Protein AF-A0A060CJX1-F1 (afdb_monomer_lite)

Structure (mmCIF, N/CA/C/O backbone):
data_AF-A0A060CJX1-F1
#
_entry.id   AF-A0A060CJX1-F1
#
loop_
_atom_site.group_PDB
_atom_site.id
_atom_site.type_symbol
_atom_site.label_atom_id
_atom_site.label_alt_id
_atom_site.label_comp_id
_atom_site.label_asym_id
_atom_site.label_entity_id
_atom_site.label_seq_id
_atom_site.pdbx_PDB_ins_code
_atom_site.Cartn_x
_atom_site.Cartn_y
_atom_site.Cartn_z
_atom_site.occupancy
_atom_site.B_iso_or_equiv
_atom_site.auth_seq_id
_atom_site.auth_comp_id
_atom_site.auth_asym_id
_atom_site.auth_atom_id
_atom_site.pdbx_PDB_model_num
ATOM 1 N N . MET A 1 1 ? 6.946 -3.778 21.355 1.00 64.06 1 MET A N 1
ATOM 2 C CA . MET A 1 1 ? 5.805 -3.069 20.744 1.00 64.06 1 MET A CA 1
ATOM 3 C C . MET A 1 1 ? 5.959 -3.203 19.241 1.00 64.06 1 MET A C 1
ATOM 5 O O . MET A 1 1 ? 7.068 -3.007 18.758 1.00 64.06 1 MET A O 1
ATOM 9 N N . VAL A 1 2 ? 4.924 -3.647 18.533 1.00 78.75 2 VAL A N 1
ATOM 10 C CA . VAL A 1 2 ? 4.984 -3.814 17.073 1.00 78.75 2 VAL A CA 1
ATOM 11 C C . VAL A 1 2 ? 4.822 -2.435 16.439 1.00 78.75 2 VAL A C 1
ATOM 13 O O . VAL A 1 2 ? 3.852 -1.744 16.734 1.00 78.75 2 VAL A O 1
ATOM 16 N N . THR A 1 3 ? 5.779 -2.010 15.615 1.00 91.56 3 THR A N 1
ATOM 17 C CA . THR A 1 3 ? 5.732 -0.700 14.943 1.00 91.56 3 THR A CA 1
ATOM 18 C C . THR A 1 3 ? 5.215 -0.845 13.514 1.00 91.56 3 THR A C 1
ATOM 20 O O . THR A 1 3 ? 5.327 -1.921 12.915 1.00 91.56 3 THR A O 1
ATOM 23 N N . VAL A 1 4 ? 4.687 0.233 12.931 1.00 92.81 4 VAL A N 1
ATOM 24 C CA . VAL A 1 4 ? 4.217 0.222 11.536 1.00 92.81 4 VAL A CA 1
ATOM 25 C C . VAL A 1 4 ? 5.343 -0.119 10.552 1.00 92.81 4 VAL A C 1
ATOM 27 O O . VAL A 1 4 ? 5.127 -0.855 9.595 1.00 92.81 4 VAL A O 1
ATOM 30 N N . GLU A 1 5 ? 6.571 0.319 10.825 1.00 94.00 5 GLU A N 1
ATOM 31 C CA . GLU A 1 5 ? 7.746 0.028 10.004 1.00 94.00 5 GLU A CA 1
ATOM 32 C C . GLU A 1 5 ? 8.115 -1.454 10.061 1.00 94.00 5 GLU A C 1
ATOM 34 O O . GLU A 1 5 ? 8.537 -2.030 9.058 1.00 94.00 5 GLU A O 1
ATOM 39 N N . SER A 1 6 ? 7.964 -2.090 11.229 1.00 93.75 6 SER A N 1
ATOM 40 C CA . SER A 1 6 ? 8.182 -3.532 11.360 1.00 93.75 6 SER A CA 1
ATOM 41 C C . SER A 1 6 ? 7.128 -4.332 10.587 1.00 93.75 6 SER A C 1
ATOM 43 O O . SER A 1 6 ? 7.495 -5.243 9.845 1.00 93.75 6 SER A O 1
ATOM 45 N N . LEU A 1 7 ? 5.855 -3.921 10.660 1.00 93.38 7 LEU A N 1
ATOM 46 C CA . LEU A 1 7 ? 4.755 -4.527 9.905 1.00 93.38 7 LEU A CA 1
ATOM 47 C C . LEU A 1 7 ? 4.942 -4.376 8.397 1.00 93.38 7 LEU A C 1
ATOM 49 O O . LEU A 1 7 ? 4.867 -5.364 7.675 1.00 93.38 7 LEU A O 1
ATOM 53 N N . ALA A 1 8 ? 5.235 -3.166 7.916 1.00 94.19 8 ALA A N 1
ATOM 54 C CA . ALA A 1 8 ? 5.422 -2.909 6.492 1.00 94.19 8 ALA A CA 1
ATOM 55 C C . ALA A 1 8 ? 6.550 -3.772 5.910 1.00 94.19 8 ALA A C 1
ATOM 57 O O . ALA A 1 8 ? 6.352 -4.438 4.896 1.00 94.19 8 ALA A O 1
ATOM 58 N N . ARG A 1 9 ? 7.704 -3.845 6.591 1.00 94.19 9 ARG A N 1
ATOM 59 C CA . ARG A 1 9 ? 8.815 -4.718 6.174 1.00 94.19 9 ARG A CA 1
ATOM 60 C C . ARG A 1 9 ? 8.431 -6.193 6.184 1.00 94.19 9 ARG A C 1
ATOM 62 O O . ARG A 1 9 ? 8.866 -6.948 5.322 1.00 94.19 9 ARG A O 1
ATOM 69 N N . GLU A 1 10 ? 7.643 -6.633 7.160 1.00 92.44 10 GLU A N 1
ATOM 70 C CA . GLU A 1 10 ? 7.184 -8.017 7.214 1.00 92.44 10 GLU A CA 1
ATOM 71 C C . GLU A 1 10 ? 6.233 -8.364 6.068 1.00 92.44 10 GLU A C 1
ATOM 73 O O . GLU A 1 10 ? 6.371 -9.441 5.494 1.00 92.44 10 GLU A O 1
ATOM 78 N N . ILE A 1 11 ? 5.307 -7.470 5.714 1.00 91.75 11 ILE A N 1
ATOM 79 C CA . ILE A 1 11 ? 4.403 -7.685 4.579 1.00 91.75 11 ILE A CA 1
ATOM 80 C C . ILE A 1 11 ? 5.204 -7.691 3.269 1.00 91.75 11 ILE A C 1
ATOM 82 O O . ILE A 1 11 ? 5.090 -8.638 2.500 1.00 91.75 11 ILE A O 1
ATOM 86 N N . VAL A 1 12 ? 6.090 -6.712 3.050 1.00 92.44 12 VAL A N 1
ATOM 87 C CA . VAL A 1 12 ? 6.947 -6.650 1.848 1.00 92.44 12 VAL A CA 1
ATOM 88 C C . VAL A 1 12 ? 7.766 -7.931 1.662 1.00 92.44 12 VAL A C 1
ATOM 90 O O . VAL A 1 12 ? 7.858 -8.455 0.554 1.00 92.44 12 VAL A O 1
ATOM 93 N N . ARG A 1 13 ? 8.326 -8.486 2.747 1.00 90.38 13 ARG A N 1
ATOM 94 C CA . ARG A 1 13 ? 9.061 -9.762 2.691 1.00 90.38 13 ARG A CA 1
ATOM 95 C C . ARG A 1 13 ? 8.187 -10.950 2.284 1.00 90.38 13 ARG A C 1
ATOM 97 O O . ARG A 1 13 ? 8.718 -11.888 1.700 1.00 90.38 13 ARG A O 1
ATOM 104 N N . ARG A 1 14 ? 6.893 -10.935 2.623 1.00 89.31 14 ARG A N 1
ATOM 105 C CA . ARG A 1 14 ? 5.935 -12.003 2.295 1.00 89.31 14 ARG A CA 1
ATOM 106 C C . ARG A 1 14 ? 5.439 -11.918 0.850 1.00 89.31 14 ARG A C 1
ATOM 108 O O . ARG A 1 14 ? 5.293 -12.960 0.225 1.00 89.31 14 ARG A O 1
ATOM 115 N N . GLU A 1 15 ? 5.227 -10.708 0.332 1.00 82.94 15 GLU A N 1
ATOM 116 C CA . GLU A 1 15 ? 4.753 -10.463 -1.044 1.00 82.94 15 GLU A CA 1
ATOM 117 C C . GLU A 1 15 ? 5.766 -10.896 -2.117 1.00 82.94 15 GLU A C 1
ATOM 119 O O . GLU A 1 15 ? 5.388 -11.330 -3.201 1.00 82.94 15 GLU A O 1
ATOM 124 N N . GLY A 1 16 ? 7.066 -10.832 -1.816 1.00 80.44 16 GLY A N 1
ATOM 125 C CA . GLY A 1 16 ? 8.104 -11.295 -2.736 1.00 80.44 16 GLY A CA 1
ATOM 126 C C . GLY A 1 16 ? 8.413 -10.304 -3.864 1.00 80.44 16 GLY A C 1
ATOM 127 O O . GLY A 1 16 ? 8.274 -9.097 -3.703 1.00 80.44 16 GLY A O 1
ATOM 128 N N . GLY A 1 17 ? 8.944 -10.810 -4.979 1.00 83.88 17 GLY A N 1
ATOM 129 C CA . GLY A 1 17 ? 9.556 -9.994 -6.034 1.00 83.88 17 GLY A CA 1
ATOM 130 C C . GLY A 1 17 ? 8.631 -9.635 -7.198 1.00 83.88 17 GLY A C 1
ATOM 131 O O . GLY A 1 17 ? 7.413 -9.753 -7.129 1.00 83.88 17 GLY A O 1
ATOM 132 N N . TYR A 1 18 ? 9.242 -9.194 -8.297 1.00 88.31 18 TYR A N 1
ATOM 133 C CA . TYR A 1 18 ? 8.527 -8.760 -9.491 1.00 88.31 18 TYR A CA 1
ATOM 134 C C . TYR A 1 18 ? 7.755 -9.907 -10.158 1.00 88.31 18 TYR A C 1
ATOM 136 O O . TYR A 1 18 ? 8.334 -10.938 -10.505 1.00 88.31 18 TYR A O 1
ATOM 144 N N . VAL A 1 19 ? 6.474 -9.669 -10.425 1.00 87.44 19 VAL A N 1
ATOM 145 C CA . VAL A 1 19 ? 5.572 -10.536 -11.184 1.00 87.44 19 VAL A CA 1
ATOM 146 C C . VAL A 1 19 ? 4.908 -9.698 -12.274 1.00 87.44 19 VAL A C 1
ATOM 148 O O . VAL A 1 19 ? 4.542 -8.544 -12.065 1.00 87.44 19 VAL A O 1
ATOM 151 N N . ASN A 1 20 ? 4.787 -10.258 -13.473 1.00 87.75 20 ASN A N 1
ATOM 152 C CA . ASN A 1 20 ? 4.062 -9.638 -14.577 1.00 87.75 20 ASN A CA 1
ATOM 153 C C . ASN A 1 20 ? 3.407 -10.738 -15.401 1.00 87.75 20 ASN A C 1
ATOM 155 O O . ASN A 1 20 ? 3.948 -11.163 -16.424 1.00 87.75 20 ASN A O 1
ATOM 159 N N . ASP A 1 21 ? 2.296 -11.236 -14.873 1.00 80.25 21 ASP A N 1
ATOM 160 C CA . ASP A 1 21 ? 1.480 -12.260 -15.504 1.00 80.25 21 ASP A CA 1
ATOM 161 C C . ASP A 1 21 ? 0.435 -11.580 -16.413 1.00 80.25 21 ASP A C 1
ATOM 163 O O . ASP A 1 21 ? -0.254 -10.665 -15.955 1.00 80.25 21 ASP A O 1
ATOM 167 N N . PRO A 1 22 ? 0.332 -11.953 -17.703 1.00 79.94 22 PRO A N 1
ATOM 168 C CA . PRO A 1 22 ? -0.676 -11.399 -18.606 1.00 79.94 22 PRO A CA 1
ATOM 169 C C . PRO A 1 22 ? -2.126 -11.675 -18.173 1.00 79.94 22 PRO A C 1
ATOM 171 O O . PRO A 1 22 ? -3.008 -10.916 -18.573 1.00 79.94 22 PRO A O 1
ATOM 174 N N . ASP A 1 23 ? -2.369 -12.709 -17.364 1.00 80.69 23 ASP A N 1
ATOM 175 C CA . ASP A 1 23 ? -3.694 -13.052 -16.839 1.00 80.69 23 ASP A CA 1
ATOM 176 C C . ASP A 1 23 ? -3.991 -12.373 -15.486 1.00 80.69 23 ASP A C 1
ATOM 178 O O . ASP A 1 23 ? -5.117 -12.454 -14.986 1.00 80.69 23 ASP A O 1
ATOM 182 N N . ASP A 1 24 ? -3.015 -11.673 -14.889 1.00 74.38 24 ASP A N 1
ATOM 183 C CA . ASP A 1 24 ? -3.212 -10.936 -13.640 1.00 74.38 24 ASP A CA 1
ATOM 184 C C . ASP A 1 24 ? -3.912 -9.589 -13.905 1.00 74.38 24 ASP A C 1
ATOM 186 O O . ASP A 1 24 ? -3.328 -8.689 -14.523 1.00 74.38 24 ASP A O 1
ATOM 190 N N . PRO A 1 25 ? -5.144 -9.379 -13.400 1.00 72.62 25 PRO A N 1
ATOM 191 C CA . PRO A 1 25 ? -5.851 -8.111 -13.562 1.00 72.62 25 PRO A CA 1
ATOM 192 C C . PRO A 1 25 ? -5.138 -6.924 -12.891 1.00 72.62 25 PRO A C 1
ATOM 194 O O . PRO A 1 25 ? -5.403 -5.776 -13.254 1.00 72.62 25 PRO A O 1
ATOM 197 N N . GLY A 1 26 ? -4.255 -7.171 -11.916 1.00 71.75 26 GLY A N 1
ATOM 198 C CA . GLY A 1 26 ? -3.410 -6.158 -11.280 1.00 71.75 26 GLY A CA 1
ATOM 199 C C . GLY A 1 26 ? -2.230 -5.703 -12.147 1.00 71.75 26 GLY A C 1
ATOM 200 O O . GLY A 1 26 ? -1.690 -4.612 -11.925 1.00 71.75 26 GLY A O 1
ATOM 201 N N . GLY A 1 27 ? -1.877 -6.495 -13.164 1.00 85.31 27 GLY A N 1
ATOM 202 C CA . GLY A 1 27 ? -0.743 -6.280 -14.054 1.00 85.31 27 GLY A CA 1
ATOM 203 C C . GLY A 1 27 ? 0.609 -6.357 -13.340 1.00 85.31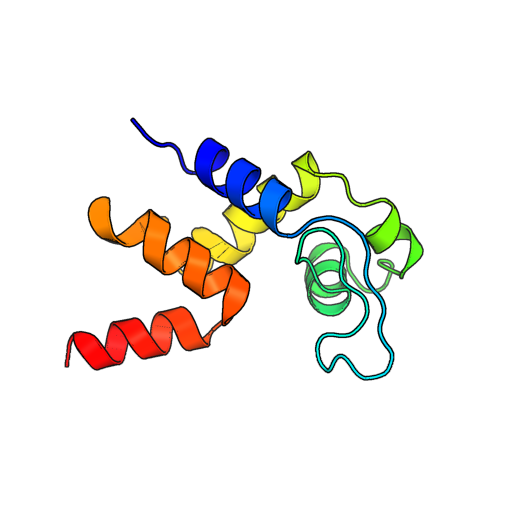 27 GLY A C 1
ATOM 204 O O . GLY A 1 27 ? 0.743 -6.900 -12.245 1.00 85.31 27 GLY A O 1
ATOM 205 N N . ALA A 1 28 ? 1.640 -5.783 -13.967 1.00 91.69 28 ALA A N 1
ATOM 206 C CA . ALA A 1 28 ? 2.990 -5.781 -13.411 1.00 91.69 28 ALA A CA 1
ATOM 207 C C . ALA A 1 28 ? 3.025 -5.244 -11.971 1.00 91.69 28 ALA A C 1
ATOM 209 O O . ALA A 1 28 ? 2.616 -4.104 -11.707 1.00 91.69 28 ALA A O 1
ATOM 210 N N . THR A 1 29 ? 3.595 -6.050 -11.078 1.00 90.62 29 THR A N 1
ATOM 211 C CA . THR A 1 29 ? 3.654 -5.815 -9.636 1.00 90.62 29 THR A CA 1
ATOM 212 C C . THR A 1 29 ? 5.042 -6.170 -9.107 1.00 90.62 29 THR A C 1
ATOM 214 O O . THR A 1 29 ? 5.682 -7.091 -9.603 1.00 90.62 29 THR A O 1
ATOM 217 N N . ASN A 1 30 ? 5.548 -5.434 -8.120 1.00 93.00 30 ASN A N 1
ATOM 218 C CA . ASN A 1 30 ? 6.769 -5.785 -7.389 1.00 93.00 30 ASN A CA 1
ATOM 219 C C . ASN A 1 30 ? 6.586 -5.447 -5.912 1.00 93.00 30 ASN A C 1
ATOM 221 O O . ASN A 1 30 ? 6.127 -4.345 -5.609 1.00 93.00 30 ASN A O 1
ATOM 225 N N . PHE A 1 31 ? 6.911 -6.373 -5.006 1.00 91.94 31 PHE A N 1
ATOM 226 C CA . PHE A 1 31 ? 6.642 -6.226 -3.570 1.00 91.94 31 PHE A CA 1
ATOM 227 C C . PHE A 1 31 ? 5.185 -5.826 -3.268 1.00 91.94 31 PHE A C 1
ATOM 229 O O . PHE A 1 31 ? 4.954 -4.977 -2.415 1.00 91.94 31 PHE A O 1
ATOM 236 N N . GLY A 1 32 ? 4.217 -6.348 -4.035 1.00 87.12 32 GLY A N 1
ATOM 237 C CA . GLY A 1 32 ? 2.791 -5.986 -3.956 1.00 87.12 32 GLY A CA 1
ATOM 238 C C . GLY A 1 32 ? 2.437 -4.551 -4.399 1.00 87.12 32 GLY A C 1
ATOM 239 O O . GLY A 1 32 ? 1.274 -4.148 -4.367 1.00 87.12 32 GLY A O 1
ATOM 240 N N . VAL A 1 33 ? 3.404 -3.754 -4.871 1.00 90.19 33 VAL A N 1
ATOM 241 C CA . VAL A 1 33 ? 3.161 -2.447 -5.499 1.00 90.19 33 VAL A CA 1
ATOM 242 C C . VAL A 1 33 ? 2.899 -2.642 -6.991 1.00 90.19 33 VAL A C 1
ATOM 244 O O . VAL A 1 33 ? 3.765 -3.123 -7.714 1.00 90.19 33 VAL A O 1
ATOM 247 N N . THR A 1 34 ? 1.725 -2.236 -7.477 1.00 89.81 34 THR A N 1
ATOM 248 C CA . THR A 1 34 ? 1.389 -2.297 -8.911 1.00 89.81 34 THR A CA 1
ATOM 249 C C . THR A 1 34 ? 1.997 -1.127 -9.692 1.00 89.81 34 THR A C 1
ATOM 251 O O . THR A 1 34 ? 2.248 -0.049 -9.137 1.00 89.81 34 THR A O 1
ATOM 254 N N . LEU A 1 35 ? 2.166 -1.278 -11.011 1.00 90.25 35 LEU A N 1
ATOM 255 C CA . LEU A 1 35 ? 2.596 -0.179 -11.890 1.00 90.25 35 LEU A CA 1
ATOM 256 C C . LEU A 1 35 ? 1.661 1.037 -11.805 1.00 90.25 35 LEU A C 1
ATOM 258 O O . LEU A 1 35 ? 2.123 2.178 -11.830 1.00 90.25 35 LEU A O 1
ATOM 262 N N . ALA A 1 36 ? 0.350 0.806 -11.689 1.00 87.88 36 ALA A N 1
ATOM 263 C CA . ALA A 1 36 ? -0.638 1.873 -11.547 1.00 87.88 36 ALA A CA 1
ATOM 264 C C . ALA A 1 36 ? -0.415 2.673 -10.257 1.00 87.88 36 ALA A C 1
ATOM 266 O O . ALA A 1 36 ? -0.397 3.906 -10.287 1.00 87.88 36 ALA A O 1
ATOM 267 N N . THR A 1 37 ? -0.169 1.977 -9.141 1.00 88.31 37 THR A N 1
ATOM 268 C CA . THR A 1 37 ? 0.207 2.618 -7.880 1.00 88.31 37 THR A CA 1
ATOM 269 C C . THR A 1 37 ? 1.497 3.410 -8.059 1.00 88.31 37 THR A C 1
ATOM 271 O O . THR A 1 37 ? 1.514 4.595 -7.746 1.00 88.31 37 THR A O 1
ATOM 274 N N . LEU A 1 38 ? 2.549 2.823 -8.637 1.00 90.81 38 LEU A N 1
ATOM 275 C CA . LEU A 1 38 ? 3.828 3.515 -8.817 1.00 90.81 38 LEU A CA 1
ATOM 276 C C . LEU A 1 38 ? 3.707 4.777 -9.694 1.00 90.81 38 LEU A C 1
ATOM 278 O O . LEU A 1 38 ? 4.292 5.809 -9.365 1.00 90.81 38 LEU A O 1
ATOM 282 N N . ARG A 1 39 ? 2.903 4.738 -10.762 1.00 90.50 39 ARG A N 1
ATOM 283 C CA . ARG A 1 39 ? 2.599 5.908 -11.609 1.00 90.50 39 ARG A CA 1
ATOM 284 C C . ARG A 1 39 ? 1.840 6.993 -10.866 1.00 90.50 39 ARG A C 1
ATOM 286 O O . ARG A 1 39 ? 2.168 8.165 -11.006 1.00 90.50 39 ARG A O 1
ATOM 293 N N . SER A 1 40 ? 0.891 6.624 -10.007 1.00 87.00 40 SER A N 1
ATOM 294 C CA . SER A 1 40 ? 0.225 7.600 -9.138 1.00 87.00 40 SER A CA 1
ATOM 295 C C . SER A 1 40 ? 1.197 8.300 -8.177 1.00 87.00 40 SER A C 1
ATOM 297 O O . SER A 1 40 ? 0.854 9.369 -7.673 1.00 87.00 40 SER A O 1
ATOM 299 N N . LEU A 1 41 ? 2.358 7.703 -7.885 1.00 85.81 41 LEU A N 1
ATOM 300 C CA . LEU A 1 41 ? 3.362 8.251 -6.967 1.00 85.81 41 LEU A CA 1
ATOM 301 C C . LEU A 1 41 ? 4.411 9.103 -7.668 1.00 85.81 41 LEU A C 1
ATOM 303 O O . LEU A 1 41 ? 4.757 10.180 -7.192 1.00 85.81 41 LEU A O 1
ATOM 307 N N . ARG A 1 42 ? 4.957 8.582 -8.765 1.00 87.62 42 ARG A N 1
ATOM 308 C CA . ARG A 1 42 ? 6.125 9.143 -9.454 1.00 87.62 42 ARG A CA 1
ATOM 309 C C . ARG A 1 42 ? 5.754 9.844 -10.770 1.00 87.62 42 ARG A C 1
ATOM 311 O O . ARG A 1 42 ? 6.630 10.394 -11.429 1.00 87.62 42 ARG A O 1
ATOM 318 N N . GLY A 1 43 ? 4.472 9.846 -11.137 1.00 86.38 43 GLY A N 1
ATOM 319 C CA . GLY A 1 43 ? 3.964 10.379 -12.399 1.00 86.38 43 GLY A CA 1
ATOM 320 C C . GLY A 1 43 ? 4.181 9.434 -13.582 1.00 86.38 43 GLY A C 1
ATOM 321 O O . GLY A 1 43 ? 4.648 8.300 -13.433 1.00 86.38 43 GLY A O 1
ATOM 322 N N . ASP A 1 44 ? 3.867 9.924 -14.782 1.00 76.44 44 ASP A N 1
ATOM 323 C CA . ASP A 1 44 ? 3.883 9.138 -16.027 1.00 76.44 44 ASP A CA 1
ATOM 324 C C . ASP A 1 44 ? 5.276 8.613 -16.422 1.00 76.44 44 ASP A C 1
ATOM 326 O O . ASP A 1 44 ? 5.387 7.687 -17.223 1.00 76.44 44 ASP A O 1
ATOM 330 N N . GLY A 1 45 ? 6.345 9.147 -15.818 1.00 76.81 45 GLY A N 1
ATOM 331 C CA . GLY A 1 45 ? 7.714 8.652 -15.988 1.00 76.81 45 GLY A CA 1
ATOM 332 C C . GLY A 1 45 ? 7.990 7.299 -15.317 1.00 76.81 45 GLY A C 1
ATOM 333 O O . GLY A 1 45 ? 9.021 6.685 -15.588 1.00 76.81 45 GLY A O 1
ATOM 334 N N . ALA A 1 46 ? 7.093 6.798 -14.458 1.00 87.44 46 ALA A N 1
ATOM 335 C CA . ALA A 1 46 ? 7.231 5.468 -13.869 1.00 87.44 46 ALA A CA 1
ATOM 336 C C . ALA A 1 46 ? 6.786 4.366 -14.844 1.00 87.44 46 ALA A C 1
ATOM 338 O O . ALA A 1 46 ? 5.596 4.117 -15.069 1.00 87.44 46 ALA A O 1
ATOM 339 N N . GLY A 1 47 ? 7.783 3.692 -15.416 1.00 91.38 47 GLY A N 1
ATOM 340 C CA . GLY A 1 47 ? 7.622 2.511 -16.260 1.00 91.38 47 GLY A CA 1
ATOM 341 C C . GLY A 1 47 ? 7.907 1.194 -15.535 1.00 91.38 47 GLY A C 1
ATOM 342 O O . GLY A 1 47 ? 8.159 1.153 -14.330 1.00 91.38 47 GLY A O 1
ATOM 343 N N . LEU A 1 48 ? 7.905 0.104 -16.305 1.00 91.94 48 LEU A N 1
ATOM 344 C CA . LEU A 1 48 ? 8.214 -1.239 -15.807 1.00 91.94 48 LEU A CA 1
ATOM 345 C C . LEU A 1 48 ? 9.624 -1.336 -15.212 1.00 91.94 48 LEU A C 1
ATOM 347 O O . LEU A 1 48 ? 9.804 -2.048 -14.231 1.00 91.94 48 LEU A O 1
ATOM 351 N N . ASP A 1 49 ? 10.596 -0.597 -15.750 1.00 93.00 49 ASP A N 1
ATOM 352 C CA . ASP A 1 49 ? 11.968 -0.590 -15.228 1.00 93.00 49 ASP A CA 1
ATOM 353 C C . ASP A 1 49 ? 12.033 0.020 -13.828 1.00 93.00 49 ASP A C 1
ATOM 355 O O . ASP A 1 49 ? 12.654 -0.546 -12.932 1.00 93.00 49 ASP A O 1
ATOM 359 N N . ALA A 1 50 ? 11.313 1.124 -13.605 1.00 92.44 50 ALA A N 1
ATOM 360 C CA . ALA A 1 50 ? 11.204 1.743 -12.287 1.00 92.44 50 ALA A CA 1
ATOM 361 C C . ALA A 1 50 ? 10.506 0.817 -11.281 1.00 92.44 50 ALA A C 1
ATOM 363 O O . ALA A 1 50 ? 10.860 0.809 -10.106 1.00 92.44 50 ALA A O 1
ATOM 364 N N . LEU A 1 51 ? 9.529 0.030 -11.744 1.00 93.81 51 LEU A N 1
ATOM 365 C CA . LEU A 1 51 ? 8.854 -0.959 -10.913 1.00 93.81 51 LEU A CA 1
ATOM 366 C C . LEU A 1 51 ? 9.763 -2.147 -10.574 1.00 93.81 51 LEU A C 1
ATOM 368 O O . LEU A 1 51 ? 9.792 -2.582 -9.427 1.00 93.81 51 LEU A O 1
ATOM 372 N N . ARG A 1 52 ? 10.536 -2.654 -11.540 1.00 93.06 52 ARG A N 1
ATOM 373 C CA . ARG A 1 52 ? 11.524 -3.725 -11.322 1.00 93.06 52 ARG A CA 1
ATOM 374 C C . ARG A 1 52 ? 12.662 -3.286 -10.401 1.00 93.06 52 ARG A C 1
ATOM 376 O O . ARG A 1 52 ? 13.150 -4.102 -9.631 1.00 93.06 52 ARG A O 1
ATOM 383 N N . ALA A 1 53 ? 13.064 -2.018 -10.479 1.00 93.62 53 ALA A N 1
ATOM 384 C CA . ALA A 1 53 ? 14.126 -1.435 -9.661 1.00 93.62 53 ALA A CA 1
ATOM 385 C C . ALA A 1 53 ? 13.675 -1.016 -8.251 1.00 93.62 53 ALA A C 1
ATOM 387 O O . ALA A 1 53 ? 14.510 -0.558 -7.473 1.00 93.62 53 ALA A O 1
ATOM 388 N N . LEU A 1 54 ? 12.382 -1.145 -7.926 1.00 93.62 54 LEU A N 1
ATOM 389 C CA . LEU A 1 54 ? 11.855 -0.823 -6.602 1.00 93.62 54 LEU A CA 1
ATOM 390 C C . LEU A 1 54 ? 12.594 -1.644 -5.540 1.00 93.62 54 LEU A C 1
ATOM 392 O O . LEU A 1 54 ? 12.744 -2.854 -5.703 1.00 93.62 54 LEU A O 1
ATOM 396 N N . THR A 1 55 ? 13.045 -1.006 -4.463 1.00 93.44 55 THR A N 1
ATOM 397 C CA . THR A 1 55 ? 13.667 -1.720 -3.337 1.00 93.44 55 THR A CA 1
ATOM 398 C C . THR A 1 55 ? 12.625 -2.128 -2.298 1.00 93.44 55 THR A C 1
ATOM 400 O O . THR A 1 55 ? 11.532 -1.560 -2.231 1.00 93.44 55 THR A O 1
ATOM 403 N N . ALA A 1 56 ? 12.962 -3.101 -1.449 1.00 92.62 56 ALA A N 1
ATOM 404 C CA . ALA A 1 56 ? 12.087 -3.509 -0.351 1.00 92.62 56 ALA A CA 1
ATOM 405 C C . ALA A 1 56 ? 11.847 -2.354 0.641 1.00 92.62 56 ALA A C 1
ATOM 407 O O . ALA A 1 56 ? 10.749 -2.200 1.176 1.00 92.62 56 ALA A O 1
ATOM 408 N N . GLU A 1 57 ? 12.857 -1.514 0.866 1.00 93.56 57 GLU A N 1
ATOM 409 C CA . GLU A 1 57 ? 12.764 -0.320 1.703 1.00 93.56 57 GLU A CA 1
ATOM 410 C C . GLU A 1 57 ? 11.812 0.716 1.097 1.00 93.56 57 GLU A C 1
ATOM 412 O O . GLU A 1 57 ? 10.913 1.193 1.791 1.00 93.56 57 GLU A O 1
ATOM 417 N N . GLU A 1 58 ? 11.942 1.010 -0.201 1.00 93.31 58 GLU A N 1
ATOM 418 C CA . GLU A 1 58 ? 11.020 1.908 -0.902 1.00 93.31 58 GLU A CA 1
ATOM 419 C C . GLU A 1 58 ? 9.587 1.360 -0.881 1.00 93.31 58 GLU A C 1
ATOM 421 O O . GLU A 1 58 ? 8.639 2.107 -0.629 1.00 93.31 58 GLU A O 1
ATOM 426 N N . ALA A 1 59 ? 9.412 0.053 -1.093 1.00 94.19 59 ALA A N 1
ATOM 427 C CA . ALA A 1 59 ? 8.109 -0.597 -1.007 1.00 94.19 59 ALA A CA 1
ATOM 428 C C . ALA A 1 59 ? 7.497 -0.461 0.399 1.00 94.19 59 ALA A C 1
ATOM 430 O O . ALA A 1 59 ? 6.320 -0.119 0.528 1.00 94.19 59 ALA A O 1
ATOM 431 N N . ALA A 1 60 ? 8.294 -0.637 1.459 1.00 94.81 60 ALA A N 1
ATOM 432 C CA . ALA A 1 60 ? 7.830 -0.471 2.834 1.00 94.81 60 ALA A CA 1
ATOM 433 C C . ALA A 1 60 ? 7.386 0.975 3.119 1.00 94.81 60 ALA A C 1
ATOM 435 O O . ALA A 1 60 ? 6.347 1.192 3.743 1.00 94.81 60 ALA A O 1
ATOM 436 N N . GLU A 1 61 ? 8.114 1.976 2.619 1.00 94.56 61 GLU A N 1
ATOM 437 C CA . GLU A 1 61 ? 7.701 3.379 2.733 1.00 94.56 61 GLU A CA 1
ATOM 438 C C . GLU A 1 61 ? 6.413 3.685 1.960 1.00 94.56 61 GLU A C 1
ATOM 440 O O . GLU A 1 61 ? 5.580 4.476 2.417 1.00 94.56 61 GLU A O 1
ATOM 445 N N . ILE A 1 62 ? 6.238 3.077 0.782 1.00 93.31 62 ILE A N 1
ATOM 446 C CA . ILE A 1 62 ? 4.997 3.176 0.007 1.00 93.31 62 ILE A CA 1
ATOM 447 C C . ILE A 1 62 ? 3.842 2.560 0.799 1.00 93.31 62 ILE A C 1
ATOM 449 O O . ILE A 1 62 ? 2.759 3.141 0.864 1.00 93.31 62 ILE A O 1
ATOM 453 N N . TYR A 1 63 ? 4.065 1.417 1.442 1.00 94.62 63 TYR A N 1
ATOM 454 C CA . TYR A 1 63 ? 3.059 0.740 2.252 1.00 94.62 63 TYR A CA 1
ATOM 455 C C . TYR A 1 63 ? 2.600 1.605 3.427 1.00 94.62 63 TYR A C 1
ATOM 457 O O . TYR A 1 63 ? 1.398 1.820 3.596 1.00 94.62 63 TYR A O 1
ATOM 465 N N . ILE A 1 64 ? 3.534 2.184 4.183 1.00 95.31 64 ILE A N 1
ATOM 466 C CA . ILE A 1 64 ? 3.205 3.085 5.296 1.00 95.31 64 ILE A CA 1
ATOM 467 C C . ILE A 1 64 ? 2.375 4.272 4.790 1.00 95.31 64 ILE A C 1
ATOM 469 O O . ILE A 1 64 ? 1.260 4.503 5.255 1.00 95.31 64 ILE A O 1
ATOM 473 N N . ARG A 1 65 ? 2.845 4.981 3.761 1.00 93.19 65 ARG A N 1
ATOM 474 C CA . ARG A 1 65 ? 2.163 6.196 3.294 1.00 93.19 65 ARG A CA 1
ATOM 475 C C . ARG A 1 65 ? 0.802 5.918 2.652 1.00 93.19 65 ARG A C 1
ATOM 477 O O . ARG A 1 65 ? -0.183 6.602 2.930 1.00 93.19 65 ARG A O 1
ATOM 484 N N . PHE A 1 66 ? 0.715 4.920 1.774 1.00 90.06 66 PHE A N 1
ATOM 485 C CA . PHE A 1 66 ? -0.439 4.754 0.877 1.00 90.06 66 PHE A CA 1
ATOM 486 C C . PHE A 1 66 ? -1.410 3.662 1.297 1.00 90.06 66 PHE A C 1
ATOM 488 O O . PHE A 1 66 ? -2.603 3.755 0.988 1.00 90.06 66 PHE A O 1
ATOM 495 N N . TYR A 1 67 ? -0.918 2.652 2.006 1.00 92.31 67 TYR A N 1
ATOM 496 C CA . TYR A 1 67 ? -1.722 1.521 2.447 1.00 92.31 67 TYR A CA 1
ATOM 497 C C . TYR A 1 67 ? -2.083 1.623 3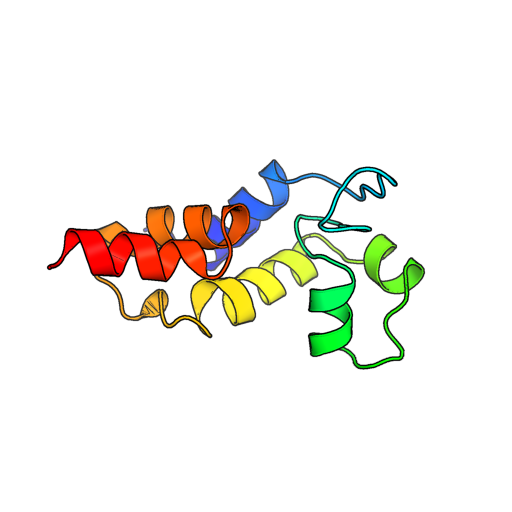.928 1.00 92.31 67 TYR A C 1
ATOM 499 O O . TYR A 1 67 ? -3.062 1.004 4.326 1.00 92.31 67 TYR A O 1
ATOM 507 N N . TYR A 1 68 ? -1.381 2.444 4.715 1.00 95.69 68 TYR A N 1
ATOM 508 C CA . TYR A 1 68 ? -1.643 2.616 6.142 1.00 95.69 68 TYR A CA 1
ATOM 509 C C . TYR A 1 68 ? -2.154 4.022 6.503 1.00 95.69 68 TYR A C 1
ATOM 511 O O . TYR A 1 68 ? -3.304 4.159 6.923 1.00 95.69 68 TYR A O 1
ATOM 519 N N . GLU A 1 69 ? -1.371 5.076 6.261 1.00 96.00 69 GLU A N 1
ATOM 520 C CA . GLU A 1 69 ? -1.710 6.457 6.655 1.00 96.00 69 GLU A CA 1
ATOM 521 C C . GLU A 1 69 ? -2.831 7.060 5.798 1.00 96.00 69 GLU A C 1
ATOM 523 O O . GLU A 1 69 ? -3.827 7.569 6.310 1.00 96.00 69 GLU A O 1
ATOM 528 N N . ARG A 1 70 ? -2.732 6.973 4.465 1.00 93.88 70 ARG A N 1
ATOM 529 C CA . ARG A 1 70 ? -3.754 7.521 3.554 1.00 93.88 70 ARG A CA 1
ATOM 530 C C . ARG A 1 70 ? -5.176 6.984 3.808 1.00 93.88 70 ARG A C 1
ATOM 532 O O . ARG A 1 70 ? -6.113 7.783 3.762 1.00 93.88 70 ARG A O 1
ATOM 539 N N . PRO A 1 71 ? -5.400 5.678 4.061 1.00 94.50 71 PRO A N 1
ATOM 540 C CA . PRO A 1 71 ? -6.713 5.170 4.467 1.00 94.50 71 PRO A CA 1
ATOM 541 C C . PRO A 1 71 ? -7.044 5.381 5.954 1.00 94.50 71 PRO A C 1
ATOM 543 O O . PRO A 1 71 ? -8.120 4.964 6.380 1.00 94.50 71 PRO A O 1
ATOM 546 N N . ARG A 1 72 ? -6.169 6.049 6.715 1.00 96.44 72 ARG A N 1
ATOM 547 C CA . ARG A 1 72 ? -6.308 6.370 8.142 1.00 96.44 72 ARG A CA 1
ATOM 548 C C . ARG A 1 72 ? -6.363 5.152 9.063 1.00 96.44 72 ARG A C 1
ATOM 550 O O . ARG A 1 72 ? -7.101 5.142 10.048 1.00 96.44 72 ARG A O 1
ATOM 557 N N . ILE A 1 73 ? -5.603 4.106 8.733 1.00 97.00 73 ILE A N 1
ATOM 558 C CA . ILE A 1 73 ? -5.484 2.903 9.574 1.00 97.00 73 ILE A CA 1
ATOM 559 C C . ILE A 1 73 ? -4.722 3.224 10.866 1.00 97.00 73 ILE A C 1
ATOM 561 O O . ILE A 1 73 ? -5.021 2.649 11.911 1.00 97.00 73 ILE A O 1
ATOM 565 N N . ASP A 1 74 ? -3.808 4.195 10.833 1.00 96.62 74 ASP A N 1
ATOM 566 C CA . ASP A 1 74 ? -3.101 4.738 11.997 1.00 96.62 74 ASP A CA 1
ATOM 567 C C . ASP A 1 74 ? -4.046 5.282 13.084 1.00 96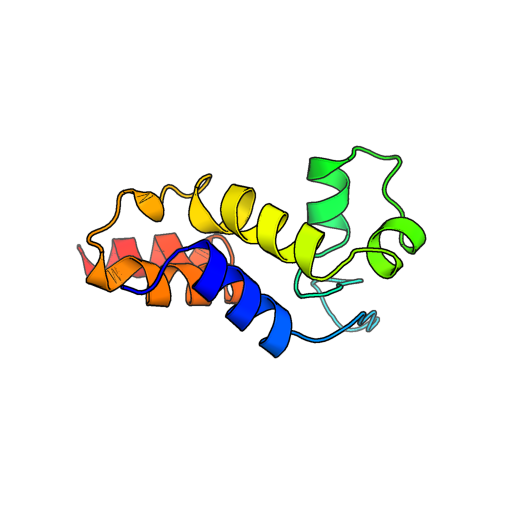.62 74 ASP A C 1
ATOM 569 O O . ASP A 1 74 ? -3.710 5.241 14.269 1.00 96.62 74 ASP A O 1
ATOM 573 N N . LEU A 1 75 ? -5.254 5.710 12.704 1.00 96.44 75 LEU A N 1
ATOM 574 C CA . LEU A 1 75 ? -6.269 6.227 13.625 1.00 96.44 75 LEU A CA 1
ATOM 575 C C . LEU A 1 75 ? -7.169 5.144 14.236 1.00 96.44 75 LEU A C 1
ATOM 577 O O . LEU A 1 75 ? -7.961 5.442 15.130 1.00 96.44 75 LEU A O 1
ATOM 581 N N . LEU A 1 76 ? -7.077 3.891 13.781 1.00 95.69 76 LEU A N 1
ATOM 582 C CA . LEU A 1 76 ? -7.833 2.790 14.380 1.00 95.69 76 LEU A CA 1
ATOM 583 C C . LEU A 1 76 ? -7.274 2.432 15.771 1.00 95.69 76 LEU A C 1
ATOM 585 O O . LEU A 1 76 ? -6.114 2.739 16.068 1.00 95.69 76 LEU A O 1
ATOM 589 N N . PRO A 1 77 ? -8.052 1.743 16.629 1.00 95.19 77 PRO A N 1
ATOM 590 C CA . PRO A 1 77 ? -7.517 1.099 17.825 1.00 95.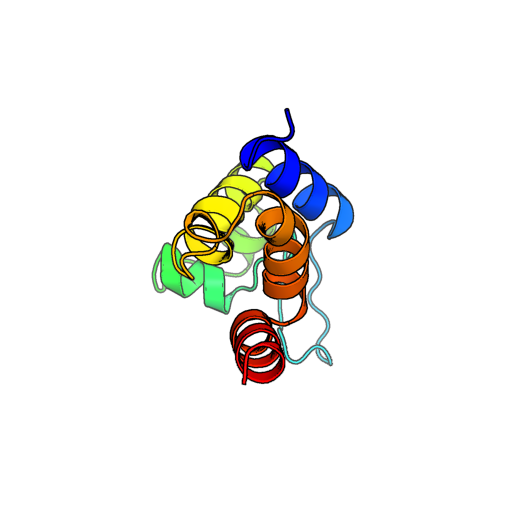19 77 PRO A CA 1
ATOM 591 C C . PRO A 1 77 ? -6.297 0.237 17.485 1.00 95.19 77 PRO A C 1
ATOM 593 O O . PRO A 1 77 ? -6.327 -0.496 16.497 1.00 95.19 77 PRO A O 1
ATOM 596 N N . GLU A 1 78 ? -5.243 0.301 18.305 1.00 93.38 78 GLU A N 1
ATOM 597 C CA . GLU A 1 78 ? -3.949 -0.349 18.029 1.00 93.38 78 GLU A CA 1
ATOM 598 C C . GLU A 1 78 ? -4.093 -1.838 17.679 1.00 93.38 78 GLU A C 1
ATOM 600 O O . GLU A 1 78 ? -3.459 -2.316 16.742 1.00 93.38 78 GLU A O 1
ATOM 605 N N . ALA A 1 79 ? -5.015 -2.537 18.347 1.00 93.25 79 ALA A N 1
ATOM 606 C CA . ALA A 1 79 ? -5.306 -3.949 18.111 1.00 93.25 79 ALA A CA 1
ATOM 607 C C . ALA A 1 79 ? -5.837 -4.268 16.698 1.00 93.25 79 ALA A C 1
ATOM 609 O O . ALA A 1 79 ? -5.669 -5.389 16.229 1.00 93.25 79 ALA A O 1
ATOM 610 N N . LEU A 1 80 ? -6.473 -3.313 16.009 1.00 94.19 80 LEU A N 1
ATOM 611 C CA . LEU A 1 80 ? -7.034 -3.524 14.667 1.00 94.19 80 LEU A CA 1
ATOM 612 C C . LEU A 1 80 ? -6.041 -3.205 13.548 1.00 94.19 80 LEU A C 1
ATOM 614 O O . LEU A 1 80 ? -6.190 -3.699 12.430 1.00 94.19 80 LEU A O 1
ATOM 618 N N . ARG A 1 81 ? -5.036 -2.370 13.827 1.00 95.44 81 ARG A N 1
ATOM 619 C CA . ARG A 1 81 ? -4.151 -1.817 12.796 1.00 95.44 81 ARG A CA 1
ATOM 620 C C . ARG A 1 81 ? -3.420 -2.896 11.991 1.00 95.44 81 ARG A C 1
ATOM 622 O O . ARG A 1 81 ? -3.478 -2.804 10.768 1.00 95.44 81 ARG A O 1
ATOM 629 N N . PRO A 1 82 ? -2.799 -3.932 12.600 1.00 94.69 82 PRO A N 1
ATOM 630 C CA . PRO A 1 82 ? -2.073 -4.948 11.838 1.00 94.69 82 PRO A CA 1
ATOM 631 C C . PRO A 1 82 ? -2.977 -5.711 10.865 1.00 94.69 82 PRO A C 1
ATOM 633 O O . PRO A 1 82 ? -2.654 -5.828 9.687 1.00 94.69 82 PRO A O 1
ATOM 636 N N . SER A 1 83 ? -4.141 -6.171 11.332 1.00 94.44 83 SER A N 1
ATOM 637 C CA . SER A 1 83 ? -5.069 -6.960 10.514 1.00 94.44 83 SER A CA 1
ATOM 638 C C . SER A 1 83 ? -5.695 -6.140 9.389 1.00 94.44 83 SER A C 1
ATOM 640 O O . SER A 1 83 ? -5.809 -6.618 8.263 1.00 94.44 83 SER A O 1
ATOM 642 N N . VAL A 1 84 ? -6.088 -4.893 9.662 1.00 96.00 84 VAL A N 1
ATOM 643 C CA . VAL A 1 84 ? -6.682 -4.026 8.633 1.00 96.00 84 VAL A CA 1
ATOM 644 C C . VAL A 1 84 ? -5.625 -3.581 7.621 1.00 96.00 84 VAL A C 1
ATOM 646 O O . VAL A 1 84 ? -5.945 -3.451 6.442 1.00 96.00 84 VAL A O 1
ATOM 649 N N . PHE A 1 85 ? -4.374 -3.390 8.049 1.00 95.56 85 PHE A N 1
ATOM 650 C CA . PHE A 1 85 ? -3.261 -3.075 7.156 1.00 95.56 85 PHE A CA 1
ATOM 651 C C . PHE A 1 85 ? -2.950 -4.232 6.202 1.00 95.56 85 PHE A C 1
ATOM 653 O O . PHE A 1 85 ? -2.922 -4.027 4.991 1.00 95.56 85 PHE A O 1
ATOM 660 N N . ASP A 1 86 ? -2.806 -5.450 6.725 1.00 93.19 86 ASP A N 1
ATOM 661 C CA . ASP A 1 86 ? -2.581 -6.656 5.919 1.00 93.19 86 ASP A CA 1
ATOM 662 C C . ASP A 1 86 ? -3.738 -6.888 4.926 1.00 93.19 86 ASP A C 1
ATOM 664 O O . ASP A 1 86 ? -3.524 -7.055 3.722 1.00 93.19 86 ASP A O 1
ATOM 668 N N . MET A 1 87 ? -4.985 -6.735 5.385 1.00 94.06 87 MET A N 1
ATOM 669 C CA . MET A 1 87 ? -6.159 -6.798 4.513 1.00 94.06 87 MET A CA 1
ATOM 670 C C . MET A 1 87 ? -6.168 -5.674 3.464 1.00 94.06 87 MET A C 1
ATOM 672 O O . MET A 1 87 ? -6.635 -5.885 2.348 1.00 94.06 87 MET A O 1
ATOM 676 N N . ARG A 1 88 ? -5.669 -4.472 3.780 1.00 93.19 88 ARG A N 1
ATOM 677 C CA . ARG A 1 88 ? -5.592 -3.348 2.831 1.00 93.19 88 ARG A CA 1
ATOM 678 C C . ARG A 1 88 ? -4.574 -3.596 1.722 1.00 93.19 88 ARG A C 1
ATOM 680 O O . ARG A 1 88 ? -4.827 -3.161 0.601 1.00 93.19 88 ARG A O 1
ATOM 687 N N . VAL A 1 89 ? -3.475 -4.289 2.006 1.00 89.56 89 VAL A N 1
ATOM 688 C CA . VAL A 1 89 ? -2.518 -4.720 0.976 1.00 89.56 89 VAL A CA 1
ATOM 689 C C . VAL A 1 89 ? -3.173 -5.737 0.039 1.00 89.56 89 VAL A C 1
ATOM 691 O O . VAL A 1 89 ? -3.205 -5.514 -1.165 1.00 89.56 89 VAL A O 1
ATOM 694 N N . ASN A 1 90 ? -3.824 -6.763 0.590 1.00 86.81 90 ASN A N 1
ATOM 695 C CA . ASN A 1 90 ? -4.409 -7.853 -0.197 1.00 86.81 90 ASN A CA 1
ATOM 696 C C . ASN A 1 90 ? -5.714 -7.490 -0.936 1.00 86.81 90 ASN A C 1
ATOM 698 O O . ASN A 1 90 ? -5.979 -7.972 -2.032 1.00 86.81 90 ASN A O 1
ATOM 702 N N . ALA A 1 91 ? -6.569 -6.663 -0.330 1.00 89.12 91 ALA A N 1
ATOM 703 C CA . ALA A 1 91 ? -7.930 -6.392 -0.811 1.00 89.12 91 ALA A CA 1
ATOM 704 C C . ALA A 1 91 ? -8.170 -4.921 -1.194 1.00 89.12 91 ALA A C 1
ATOM 706 O O . ALA A 1 91 ? -9.301 -4.527 -1.513 1.00 89.12 91 ALA A O 1
ATOM 707 N N . GLY A 1 92 ? -7.139 -4.074 -1.128 1.00 89.25 92 GLY A N 1
ATOM 708 C CA . GLY A 1 92 ? -7.237 -2.658 -1.463 1.00 89.25 92 GLY A CA 1
ATOM 709 C C . GLY A 1 92 ? -8.351 -1.941 -0.690 1.00 89.25 92 GLY A C 1
ATOM 710 O O . GLY A 1 92 ? -8.568 -2.143 0.509 1.00 89.25 92 GLY A O 1
ATOM 711 N N . ALA A 1 93 ? -9.108 -1.083 -1.378 1.00 91.06 93 ALA A N 1
ATOM 712 C CA . ALA A 1 93 ? -10.171 -0.288 -0.759 1.00 91.06 93 ALA A CA 1
ATOM 713 C C . ALA A 1 93 ? -11.285 -1.121 -0.090 1.00 91.06 93 ALA A C 1
ATOM 715 O O . ALA A 1 93 ? -11.996 -0.594 0.769 1.00 91.06 93 ALA A O 1
ATOM 716 N N . ASN A 1 94 ? -11.433 -2.405 -0.437 1.00 94.56 94 ASN A N 1
ATOM 717 C CA . ASN A 1 94 ? -12.439 -3.270 0.178 1.00 94.56 94 ASN A CA 1
ATOM 718 C C . ASN A 1 94 ? -12.145 -3.567 1.650 1.00 94.56 94 ASN A C 1
ATOM 720 O O . ASN A 1 94 ? -13.094 -3.755 2.403 1.00 94.56 94 ASN A O 1
ATOM 724 N N . ALA A 1 95 ? -10.884 -3.510 2.088 1.00 95.19 95 ALA A N 1
ATOM 725 C CA . ALA A 1 95 ? -10.516 -3.704 3.490 1.00 95.19 95 ALA A CA 1
ATOM 726 C C . ALA A 1 95 ? -11.293 -2.768 4.434 1.00 95.19 95 ALA A C 1
ATOM 728 O O . ALA A 1 95 ? -11.897 -3.197 5.417 1.00 95.19 95 ALA A O 1
ATOM 729 N N . VAL A 1 96 ? -11.354 -1.481 4.079 1.00 94.81 96 VAL A N 1
ATOM 730 C CA . VAL A 1 96 ? -12.074 -0.468 4.863 1.00 94.81 96 VAL A CA 1
ATOM 731 C C . VAL A 1 96 ? -13.585 -0.688 4.780 1.00 94.81 96 VAL A C 1
ATOM 733 O O . VAL A 1 96 ? -14.274 -0.582 5.790 1.00 94.81 96 VAL A O 1
ATOM 736 N N . LYS A 1 97 ? -14.108 -1.050 3.601 1.00 95.94 97 LYS A N 1
ATOM 737 C CA . LYS A 1 97 ? -15.543 -1.321 3.412 1.00 95.94 97 LYS A CA 1
ATOM 738 C C . LYS A 1 97 ? -16.019 -2.526 4.227 1.00 95.94 97 LYS A C 1
ATOM 740 O O . LYS A 1 97 ? -17.118 -2.492 4.769 1.00 95.94 97 LYS A O 1
ATOM 745 N N . ILE A 1 98 ? -15.212 -3.584 4.307 1.00 95.62 98 ILE A N 1
ATOM 746 C CA . ILE A 1 98 ? -15.509 -4.773 5.116 1.00 95.62 98 ILE A CA 1
ATOM 747 C C . ILE A 1 98 ? -15.543 -4.390 6.593 1.00 95.62 98 ILE A C 1
ATOM 749 O O . ILE A 1 98 ? -16.532 -4.678 7.258 1.00 95.62 98 ILE A O 1
ATOM 753 N N . LEU A 1 99 ? -14.521 -3.677 7.083 1.00 94.94 99 LEU A N 1
ATOM 754 C CA . LEU A 1 99 ? -14.490 -3.212 8.470 1.00 94.94 99 LEU A CA 1
ATOM 755 C C . LEU A 1 99 ? -15.725 -2.367 8.812 1.00 94.94 99 LEU A C 1
ATOM 757 O O . LEU A 1 99 ? -16.354 -2.600 9.837 1.00 94.94 99 LEU A O 1
ATOM 761 N N . GLN A 1 100 ? -16.102 -1.427 7.941 1.00 94.94 100 GLN A N 1
ATOM 762 C CA . GLN A 1 100 ? -17.288 -0.588 8.132 1.00 94.94 100 GLN A CA 1
ATOM 763 C C . GLN A 1 100 ? -18.568 -1.416 8.285 1.00 94.94 100 GLN A C 1
ATOM 765 O O . GLN A 1 100 ? -19.344 -1.151 9.193 1.00 94.94 100 GLN A O 1
ATOM 770 N N . ARG A 1 101 ? -18.761 -2.440 7.444 1.00 95.94 101 ARG A N 1
ATOM 771 C CA . ARG A 1 101 ? -19.941 -3.320 7.497 1.00 95.94 101 ARG A CA 1
ATOM 772 C C . ARG A 1 101 ? -20.025 -4.163 8.767 1.00 95.94 101 ARG A C 1
ATOM 774 O O . ARG A 1 101 ? -21.117 -4.555 9.139 1.00 95.94 101 ARG A O 1
ATOM 781 N N . LEU A 1 102 ? -18.898 -4.474 9.406 1.00 9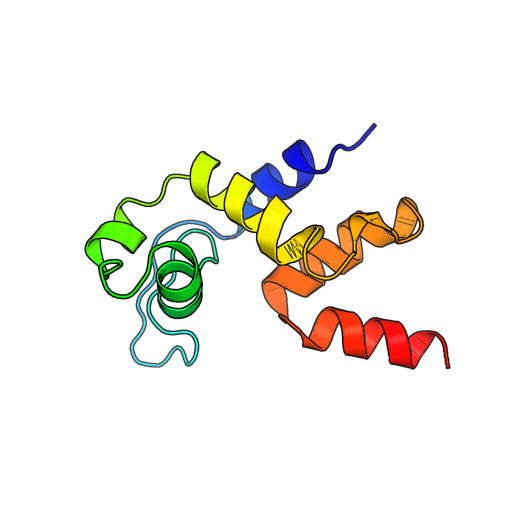3.50 102 LEU A N 1
ATOM 782 C CA . LEU A 1 102 ? -18.890 -5.230 10.664 1.00 93.50 102 LEU A CA 1
ATOM 783 C C . LEU A 1 102 ? -19.300 -4.373 11.869 1.00 93.50 102 LEU A C 1
ATOM 785 O O . LEU A 1 102 ? -19.632 -4.921 12.915 1.00 93.50 102 LEU A O 1
ATOM 789 N N . MET A 1 103 ? -19.231 -3.047 11.738 1.00 88.88 103 MET A N 1
ATOM 790 C CA . MET A 1 103 ? -19.521 -2.086 12.808 1.00 88.88 103 MET A CA 1
ATOM 791 C C . MET A 1 103 ? -20.936 -1.489 12.704 1.00 88.88 103 MET A C 1
ATOM 793 O O . MET A 1 103 ? -21.272 -0.595 13.480 1.00 88.88 103 MET A O 1
ATOM 797 N N . THR A 1 104 ? -21.736 -1.944 11.737 1.00 74.44 104 THR A N 1
ATOM 798 C CA . THR A 1 104 ? -23.119 -1.511 11.472 1.00 74.44 104 THR A CA 1
ATOM 799 C C . THR A 1 104 ? -24.063 -2.686 11.599 1.00 74.44 104 THR A C 1
ATOM 801 O O . THR A 1 104 ? -25.111 -2.524 12.254 1.00 74.44 104 THR A O 1
#

InterPro domains:
  IPR008565 TtsA-like, Glycoside hydrolase family 108 domain [PF05838] (9-92)
  IPR023346 Lysozyme-like domain superfamily [SSF53955] (1-103)

Radius of gyration: 14.01 Å; chains: 1; bounding box: 37×23×39 Å

pLDDT: mean 90.35, std 6.2, range [64.06, 97.0]

Organism: NCBI:txid570015

Sequence (104 aa):
MVTVESLAREIVRREGGYVNDPDDPGGATNFGVTLATLRSLRGDGAGLDALRALTAEEAAEIYIRFYYERPRIDLLPEALRPSVFDMRVNAGANAVKILQRLMT

Foldseek 3Di:
DQDLLNLLLVQLVVQAAWDAD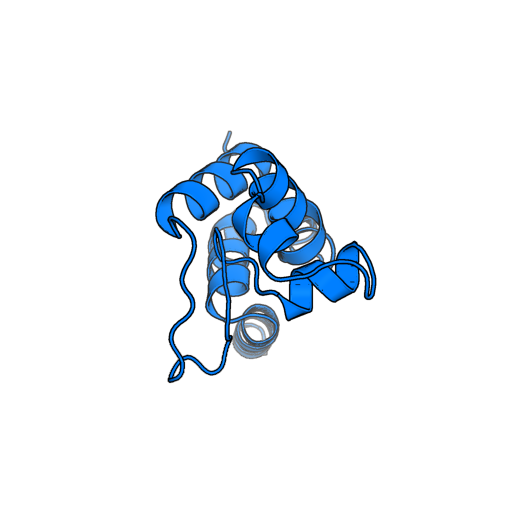PPDPQGTAGSLQGQVNVCVPPNPPRDSVNRRPQDSNNSSVSLCVPLQPVVPLVVDDPVCSSVLSSCCSVPPPVSVVVVVVVVD

Secondary structure (DSSP, 8-state):
---HHHHHHHHHHHH-S-B--TT-TT-SEETTEEHHHHHHHH-TT--HHHHHT--HHHHHHHIIIIIIITTTGGGS-GGGHHHHHHHHHHHTTHHHHHHHHHT-